Protein AF-A0A7K1UAS5-F1 (afdb_monomer_lite)

pLDDT: mean 88.89, std 14.78, range [34.78, 97.94]

Foldseek 3Di:
DDDDPVNVVLVVCVVPPVVVSCVVCDVLLVLLVLLLVCVVVVDDLVRSCVVVVDDSVSSVVSVVVNPPDDDD

Sequence (72 aa):
MRMTELDKKLQEIALANWEQFVHLVGQDAILSAKICLLRQNKASYGEIENRLGITTNQARYGCQKCEDKKTL

Radius of gyration: 13.87 Å; c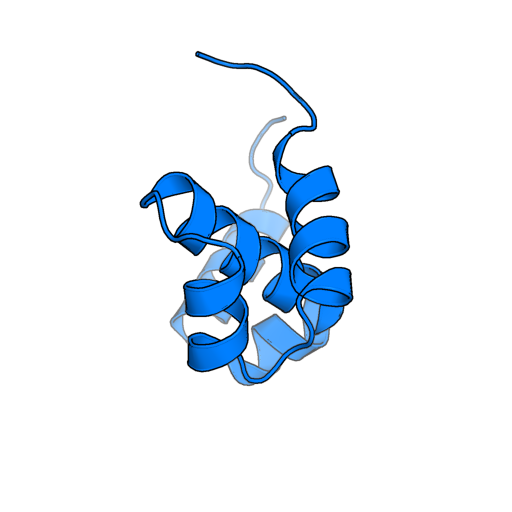hains: 1; bounding box: 33×28×32 Å

Secondary structure (DSSP, 8-state):
-PPPHHHHHHHHHHHH-HHHHHHHH-HHHHHHHHHHHHHHTT--HHHHHHHHT--HHHHHHHHHTT-S----

Organism: NCBI:txid2683588

Structure (mmCIF, N/CA/C/O backbone):
data_AF-A0A7K1UAS5-F1
#
_entry.id   AF-A0A7K1UAS5-F1
#
loop_
_atom_site.group_PDB
_atom_site.id
_atom_site.type_symbol
_atom_site.label_atom_id
_atom_site.label_alt_id
_atom_site.label_comp_id
_atom_site.label_asym_id
_atom_site.label_entity_id
_atom_site.label_seq_id
_atom_site.pdbx_PDB_ins_code
_atom_site.Cartn_x
_atom_site.Cartn_y
_atom_site.Cartn_z
_atom_site.occupancy
_atom_site.B_iso_or_equiv
_atom_site.auth_seq_id
_atom_site.auth_comp_id
_atom_site.auth_asym_id
_atom_site.auth_atom_id
_atom_site.pdbx_PDB_model_num
ATOM 1 N N . MET A 1 1 ? -20.399 9.911 -0.679 1.00 66.12 1 MET A N 1
ATOM 2 C CA . MET A 1 1 ? -20.813 8.752 0.146 1.00 66.12 1 MET A CA 1
ATOM 3 C C . MET A 1 1 ? -20.677 9.169 1.606 1.00 66.12 1 MET A C 1
ATOM 5 O O . MET A 1 1 ? -19.713 9.866 1.899 1.00 66.12 1 MET A O 1
ATOM 9 N N . ARG A 1 2 ? -21.647 8.885 2.488 1.00 85.00 2 ARG A N 1
ATOM 10 C CA . ARG A 1 2 ? -21.511 9.217 3.923 1.00 85.00 2 ARG A CA 1
ATOM 11 C C . ARG A 1 2 ? -20.694 8.127 4.612 1.00 85.00 2 ARG A C 1
ATOM 13 O O . ARG A 1 2 ? -20.887 6.962 4.286 1.00 85.00 2 ARG A O 1
ATOM 20 N N . MET A 1 3 ? -19.826 8.520 5.541 1.00 90.31 3 MET A N 1
ATOM 21 C CA . MET A 1 3 ? -19.034 7.583 6.336 1.00 90.31 3 MET A CA 1
ATOM 22 C C . MET A 1 3 ? -19.951 6.753 7.239 1.00 90.31 3 MET A C 1
ATOM 24 O O . MET A 1 3 ? -20.837 7.299 7.899 1.00 90.31 3 MET A O 1
ATOM 28 N N . THR A 1 4 ? -19.750 5.443 7.233 1.00 96.12 4 THR A N 1
ATOM 29 C CA . THR A 1 4 ? -20.515 4.459 7.999 1.00 96.12 4 THR A CA 1
ATOM 30 C C . THR A 1 4 ? -19.734 4.002 9.230 1.00 96.12 4 THR A C 1
ATOM 32 O O . THR A 1 4 ? -18.521 4.187 9.326 1.00 96.12 4 THR A O 1
ATOM 35 N N . GLU A 1 5 ? -20.414 3.352 10.175 1.00 96.31 5 GLU A N 1
ATOM 36 C CA . GLU A 1 5 ? -19.734 2.701 11.304 1.00 96.31 5 GLU A CA 1
ATOM 37 C C . GLU A 1 5 ? -18.793 1.574 10.841 1.00 96.31 5 GLU A C 1
ATOM 39 O O . GLU A 1 5 ? -17.774 1.314 11.478 1.00 96.31 5 GLU A O 1
ATOM 44 N N . LEU A 1 6 ? -19.080 0.942 9.695 1.00 95.50 6 LEU A N 1
ATOM 45 C CA . LEU A 1 6 ? -18.182 -0.045 9.090 1.00 95.50 6 LEU A CA 1
ATOM 46 C C . LEU A 1 6 ? -16.888 0.603 8.580 1.00 95.50 6 LEU A C 1
ATOM 48 O O . LEU A 1 6 ? -15.818 0.028 8.765 1.00 95.50 6 LEU A O 1
ATOM 52 N N . ASP A 1 7 ? -16.964 1.809 8.009 1.00 95.38 7 ASP A N 1
ATOM 53 C CA . ASP A 1 7 ? -15.778 2.548 7.557 1.00 95.38 7 ASP A CA 1
ATOM 54 C C . ASP A 1 7 ? -14.864 2.912 8.733 1.00 95.38 7 ASP A C 1
ATOM 56 O O . ASP A 1 7 ? -13.648 2.745 8.646 1.00 95.38 7 ASP A O 1
ATOM 60 N N . LYS A 1 8 ? -15.441 3.349 9.861 1.00 96.38 8 LYS A N 1
ATOM 61 C CA . LYS A 1 8 ? -14.676 3.623 11.089 1.00 96.38 8 LYS A CA 1
ATOM 62 C C . LYS A 1 8 ? -13.980 2.367 11.600 1.00 96.38 8 LYS A C 1
ATOM 64 O O . LYS A 1 8 ? -12.786 2.396 11.877 1.00 96.38 8 LYS A O 1
ATOM 69 N N . LYS A 1 9 ? -14.697 1.241 11.644 1.00 96.69 9 LYS A N 1
ATOM 70 C CA . LYS A 1 9 ? -14.120 -0.037 12.070 1.00 96.69 9 LYS A CA 1
ATOM 71 C C . LYS A 1 9 ? -12.981 -0.487 11.153 1.00 96.69 9 LYS A C 1
ATOM 73 O O . LYS A 1 9 ? -11.971 -0.990 11.635 1.00 96.69 9 LYS A O 1
ATOM 78 N N . LEU A 1 10 ? -13.105 -0.283 9.840 1.00 96.50 10 LEU A N 1
ATOM 79 C CA . LEU A 1 10 ? -12.009 -0.544 8.902 1.00 96.50 10 LEU A CA 1
ATOM 80 C C . LEU A 1 10 ? -10.791 0.350 9.176 1.00 96.50 10 LEU A C 1
ATOM 82 O O . LEU A 1 10 ? -9.671 -0.154 9.142 1.00 96.50 10 LEU A O 1
ATOM 86 N N . GLN A 1 11 ? -10.990 1.637 9.485 1.00 96.62 11 GLN A N 1
ATOM 87 C CA . GLN A 1 11 ? -9.901 2.551 9.863 1.00 96.62 11 GLN A CA 1
ATOM 88 C C . GLN A 1 11 ? -9.206 2.116 11.161 1.00 96.62 11 GLN A C 1
ATOM 90 O O . GLN A 1 11 ? -7.978 2.097 11.220 1.00 96.62 11 GLN A O 1
ATOM 95 N N . GLU A 1 12 ? -9.969 1.718 12.179 1.00 97.69 12 GLU A N 1
ATOM 96 C CA . GLU A 1 12 ? -9.426 1.206 13.443 1.00 97.69 12 GLU A CA 1
ATOM 97 C C . GLU A 1 12 ? -8.576 -0.051 13.224 1.00 97.69 12 GLU A C 1
ATOM 99 O O . GLU A 1 12 ? -7.447 -0.126 13.711 1.00 97.69 12 GLU A O 1
ATOM 104 N N . ILE A 1 13 ? -9.076 -1.013 12.437 1.00 97.75 13 ILE A N 1
ATO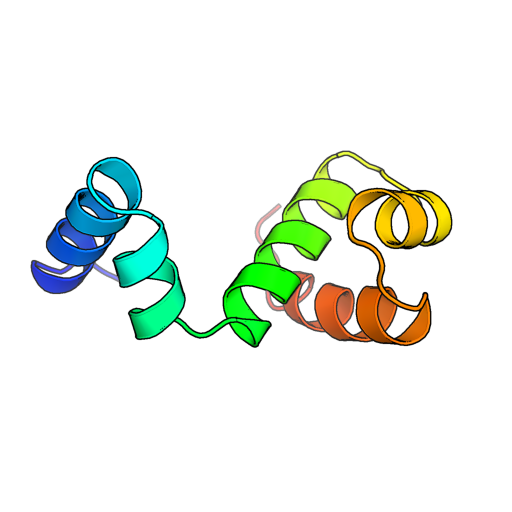M 105 C CA . ILE A 1 13 ? -8.325 -2.233 12.103 1.00 97.75 13 ILE A CA 1
ATOM 106 C C . ILE A 1 13 ? -7.058 -1.876 11.317 1.00 97.75 13 ILE A C 1
ATOM 108 O O . ILE A 1 13 ? -5.998 -2.409 11.627 1.00 97.75 13 ILE A O 1
ATOM 112 N N . ALA A 1 14 ? -7.127 -0.951 10.354 1.00 97.00 14 ALA A N 1
ATOM 113 C CA . ALA A 1 14 ? -5.956 -0.523 9.586 1.00 97.00 14 ALA A CA 1
ATOM 114 C C . ALA A 1 14 ? -4.834 0.048 10.471 1.00 97.00 14 ALA A C 1
ATOM 116 O O . ALA A 1 14 ? -3.659 -0.166 10.174 1.00 97.00 14 ALA A O 1
ATOM 117 N N . LEU A 1 15 ? -5.188 0.748 11.556 1.00 97.00 15 LEU A N 1
ATOM 118 C CA . LEU A 1 15 ? -4.231 1.335 12.499 1.00 97.00 15 LEU A CA 1
ATOM 119 C C . LEU A 1 15 ? -3.705 0.327 13.529 1.00 97.00 15 LEU A C 1
ATOM 121 O O . LEU A 1 15 ? -2.540 0.404 13.912 1.00 97.00 15 LEU A O 1
ATOM 125 N N . ALA A 1 16 ? -4.550 -0.597 13.991 1.00 97.88 16 ALA A N 1
ATOM 126 C CA . ALA A 1 16 ? -4.211 -1.520 15.074 1.00 97.88 16 ALA A CA 1
ATOM 127 C C . ALA A 1 16 ? -3.620 -2.852 14.587 1.00 97.88 16 ALA A C 1
ATOM 129 O O . ALA A 1 16 ? -2.755 -3.424 15.249 1.00 97.88 16 ALA A O 1
ATOM 130 N N . ASN A 1 17 ? -4.096 -3.369 13.453 1.00 97.50 17 ASN A N 1
ATOM 131 C CA . ASN A 1 17 ? -3.714 -4.672 12.917 1.00 97.50 17 ASN A CA 1
ATOM 132 C C . ASN A 1 17 ? -3.707 -4.658 11.382 1.00 97.50 17 ASN A C 1
ATOM 134 O O . ASN A 1 17 ? -4.676 -5.028 10.710 1.00 97.50 17 ASN A O 1
ATOM 138 N N . TRP A 1 18 ? -2.563 -4.260 10.828 1.00 96.19 18 TRP A N 1
ATOM 139 C CA . TRP A 1 18 ? -2.380 -4.147 9.386 1.00 96.19 18 TRP A CA 1
ATOM 140 C C . TRP A 1 18 ? -2.596 -5.470 8.638 1.00 96.19 18 TRP A C 1
ATOM 142 O O . TRP A 1 18 ? -3.188 -5.475 7.562 1.00 96.19 18 TRP A O 1
ATOM 152 N N . GLU A 1 19 ? -2.164 -6.603 9.194 1.00 97.19 19 GLU A N 1
ATOM 153 C CA . GLU A 1 19 ? -2.313 -7.908 8.538 1.00 97.19 19 GLU A CA 1
ATOM 154 C C . GLU A 1 19 ? -3.788 -8.296 8.384 1.00 97.19 19 GLU A C 1
ATOM 156 O O . GLU A 1 19 ? -4.223 -8.682 7.296 1.00 97.19 19 GLU A O 1
ATOM 161 N N . GLN A 1 20 ? -4.584 -8.102 9.438 1.00 97.44 20 GLN A N 1
ATOM 162 C CA . GLN A 1 20 ? -6.028 -8.321 9.3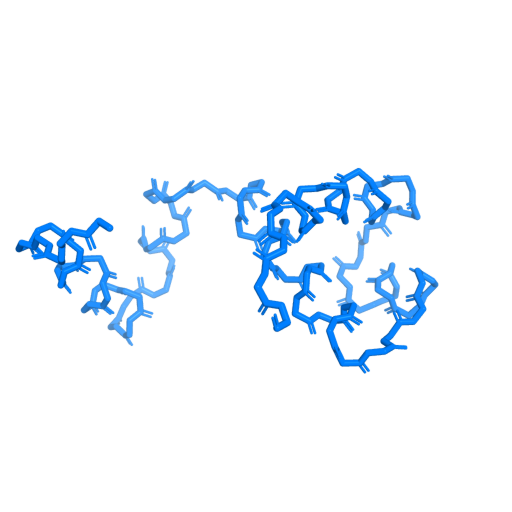82 1.00 97.44 20 GLN A CA 1
ATOM 163 C C . GLN A 1 20 ? -6.702 -7.384 8.376 1.00 97.44 20 GLN A C 1
ATOM 165 O O . GLN A 1 20 ? -7.561 -7.821 7.609 1.00 97.44 20 GLN A O 1
ATOM 170 N N . PHE A 1 21 ? -6.311 -6.108 8.349 1.00 97.94 21 PHE A N 1
ATOM 171 C CA . PHE A 1 21 ? -6.833 -5.154 7.373 1.00 97.94 21 PHE A CA 1
ATOM 172 C C . PHE A 1 21 ? -6.562 -5.611 5.934 1.00 97.94 21 PHE A C 1
ATOM 174 O O . PHE A 1 21 ? -7.478 -5.655 5.113 1.00 97.94 21 PHE A O 1
ATOM 181 N N . VAL A 1 22 ? -5.325 -6.017 5.639 1.00 97.00 22 VAL A N 1
ATOM 182 C CA . VAL A 1 22 ? -4.937 -6.523 4.317 1.00 97.00 22 VAL A CA 1
ATOM 183 C C . VAL A 1 22 ? -5.712 -7.791 3.953 1.00 97.00 22 VAL A C 1
ATOM 185 O O . VAL A 1 22 ? -6.125 -7.932 2.802 1.00 97.00 22 VAL A O 1
ATOM 188 N N . HIS A 1 23 ? -5.954 -8.689 4.911 1.00 97.12 23 HIS A N 1
ATOM 189 C CA . HIS A 1 23 ? -6.766 -9.886 4.685 1.00 97.12 23 HIS A CA 1
ATOM 190 C C . HIS A 1 23 ? -8.223 -9.547 4.330 1.00 97.12 23 HIS A C 1
ATOM 192 O O . HIS A 1 23 ? -8.785 -10.153 3.422 1.00 97.12 23 HIS A O 1
ATOM 198 N N . LEU A 1 24 ? -8.820 -8.557 5.004 1.00 96.81 24 LEU A N 1
ATOM 199 C CA . LEU A 1 24 ? -10.200 -8.121 4.756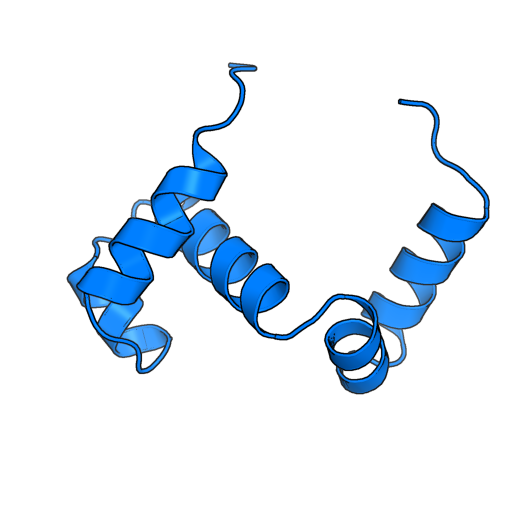 1.00 96.81 24 LEU A CA 1
ATOM 200 C C . LEU A 1 24 ? -10.366 -7.387 3.418 1.00 96.81 24 LEU A C 1
ATOM 202 O O . LEU A 1 24 ? -11.359 -7.593 2.724 1.00 96.81 24 LEU A O 1
ATOM 206 N N . VAL A 1 25 ? -9.419 -6.514 3.069 1.00 95.44 25 VAL A N 1
ATOM 207 C CA . VAL A 1 25 ? -9.482 -5.682 1.853 1.00 95.44 25 VAL A CA 1
ATOM 208 C C . VAL A 1 25 ? -9.022 -6.447 0.609 1.00 95.44 25 VAL A C 1
ATOM 210 O O . VAL A 1 25 ? -9.527 -6.217 -0.489 1.00 95.44 25 VAL A O 1
ATOM 213 N N . GLY A 1 26 ? -8.069 -7.361 0.776 1.00 95.94 26 GLY A N 1
ATOM 214 C CA . GLY A 1 26 ? -7.461 -8.133 -0.300 1.00 95.94 26 GLY A CA 1
ATOM 215 C C . GLY A 1 26 ? -6.139 -7.538 -0.793 1.00 95.94 26 GLY A C 1
ATOM 216 O O . GLY A 1 26 ? -5.993 -6.330 -0.999 1.00 95.94 26 GLY A O 1
ATOM 217 N N . GLN A 1 27 ? -5.167 -8.423 -1.034 1.00 93.75 27 GLN A N 1
ATOM 218 C CA . GLN A 1 27 ? -3.802 -8.064 -1.441 1.00 93.75 27 GLN A CA 1
ATOM 219 C C . GLN A 1 27 ? -3.762 -7.234 -2.731 1.00 93.75 27 GLN A C 1
ATOM 221 O O . GLN A 1 27 ? -3.019 -6.259 -2.806 1.00 93.75 27 GLN A O 1
ATOM 226 N N . ASP A 1 28 ? -4.600 -7.557 -3.717 1.00 91.88 28 ASP A N 1
ATOM 227 C CA . ASP A 1 28 ? -4.630 -6.852 -5.005 1.00 91.88 28 ASP A CA 1
ATOM 228 C C . ASP A 1 28 ? -5.088 -5.394 -4.876 1.00 91.88 28 ASP A C 1
ATOM 230 O O . ASP A 1 28 ? -4.566 -4.501 -5.553 1.00 91.88 28 ASP A O 1
ATOM 234 N N . ALA A 1 29 ? -6.060 -5.135 -3.998 1.00 92.62 29 ALA A N 1
ATOM 235 C CA . ALA A 1 29 ? -6.546 -3.787 -3.723 1.00 92.62 29 ALA A CA 1
ATOM 236 C C . ALA A 1 29 ? -5.481 -2.969 -2.979 1.00 92.62 29 ALA A C 1
ATOM 238 O O . ALA A 1 29 ? -5.207 -1.827 -3.350 1.00 92.62 29 ALA A O 1
ATOM 239 N N . ILE A 1 30 ? -4.803 -3.584 -2.006 1.00 95.56 30 ILE A N 1
ATOM 240 C CA . ILE A 1 30 ? -3.679 -2.969 -1.290 1.00 95.56 30 ILE A CA 1
ATOM 241 C C . ILE A 1 30 ? -2.511 -2.674 -2.238 1.00 95.56 30 ILE A C 1
ATOM 243 O O . ILE A 1 30 ? -1.931 -1.589 -2.181 1.00 95.56 30 ILE A O 1
ATOM 247 N N . LEU A 1 31 ? -2.176 -3.601 -3.138 1.00 94.56 31 LEU A N 1
ATOM 248 C CA . LEU A 1 31 ? -1.134 -3.399 -4.141 1.00 94.56 31 LEU A CA 1
ATOM 249 C C . LEU A 1 31 ? -1.486 -2.241 -5.080 1.00 94.56 31 LEU A C 1
ATOM 251 O O . LEU A 1 31 ? -0.652 -1.366 -5.313 1.00 94.56 31 LEU A O 1
ATOM 255 N N . SER A 1 32 ? -2.728 -2.198 -5.565 1.00 93.88 32 SER A N 1
ATOM 256 C CA . SER A 1 32 ? -3.216 -1.102 -6.411 1.00 93.88 32 SER A CA 1
ATOM 257 C C . SER A 1 32 ? -3.116 0.242 -5.679 1.00 93.88 32 SER A C 1
ATOM 259 O O . SER A 1 32 ? -2.569 1.195 -6.228 1.00 93.88 32 SER A O 1
ATOM 261 N N . ALA A 1 33 ? -3.528 0.306 -4.408 1.00 93.94 33 ALA A N 1
ATOM 262 C CA . ALA A 1 33 ? -3.410 1.514 -3.590 1.00 93.94 33 ALA A CA 1
ATOM 263 C C . ALA A 1 33 ? -1.948 1.969 -3.414 1.00 93.94 33 ALA A C 1
ATOM 265 O O . ALA A 1 33 ? -1.648 3.153 -3.572 1.00 93.94 33 ALA A O 1
ATOM 266 N N . LYS A 1 34 ? -1.014 1.040 -3.159 1.00 95.38 34 LYS A N 1
ATOM 267 C CA . LYS A 1 34 ? 0.429 1.343 -3.071 1.00 95.38 34 LYS A CA 1
ATOM 268 C C . LYS A 1 34 ? 0.975 1.915 -4.381 1.00 95.38 34 LYS A C 1
ATOM 270 O O . LYS A 1 34 ? 1.714 2.899 -4.353 1.00 95.38 34 LYS A O 1
ATOM 275 N N . ILE A 1 35 ? 0.589 1.334 -5.519 1.00 94.88 35 ILE A N 1
ATOM 276 C CA . ILE A 1 35 ? 0.942 1.849 -6.850 1.00 94.88 35 ILE A CA 1
ATOM 277 C C . ILE A 1 35 ? 0.405 3.278 -7.019 1.00 94.88 35 ILE A C 1
ATOM 279 O O . ILE A 1 35 ? 1.170 4.163 -7.404 1.00 94.88 35 ILE A O 1
ATOM 283 N N . CYS A 1 36 ? -0.862 3.531 -6.672 1.00 92.56 36 CYS A N 1
ATOM 284 C CA . CYS A 1 36 ? -1.461 4.867 -6.759 1.00 92.56 36 CYS A CA 1
ATOM 285 C C . CYS A 1 36 ? -0.710 5.903 -5.919 1.00 92.56 36 CYS A C 1
ATOM 287 O O . CYS A 1 36 ? -0.375 6.970 -6.430 1.00 92.56 36 CYS A O 1
ATOM 289 N N . LEU A 1 37 ? -0.390 5.583 -4.662 1.00 93.38 37 LEU A N 1
ATOM 290 C CA . LEU A 1 37 ? 0.348 6.482 -3.768 1.00 93.38 37 LEU A CA 1
ATOM 291 C C . LEU A 1 37 ? 1.741 6.821 -4.318 1.00 93.38 37 LEU A C 1
ATOM 293 O O . LEU A 1 37 ? 2.172 7.973 -4.268 1.00 93.38 37 LEU A O 1
ATOM 297 N N . LEU A 1 38 ? 2.451 5.845 -4.892 1.00 94.44 38 LEU A N 1
ATOM 298 C CA . LEU A 1 38 ? 3.749 6.091 -5.528 1.00 94.44 38 LEU A CA 1
ATOM 299 C C . LEU A 1 38 ? 3.615 6.964 -6.785 1.00 94.44 38 LEU A C 1
ATOM 301 O O . LEU A 1 38 ? 4.420 7.876 -6.983 1.00 94.44 38 LEU A O 1
ATOM 305 N N . ARG A 1 39 ? 2.583 6.739 -7.608 1.00 91.75 39 ARG A N 1
ATOM 306 C CA . ARG A 1 39 ? 2.307 7.553 -8.805 1.00 91.75 39 ARG A CA 1
ATOM 307 C C . ARG A 1 39 ? 1.930 8.992 -8.465 1.00 91.75 39 ARG A C 1
ATOM 309 O O . ARG A 1 39 ? 2.427 9.904 -9.123 1.00 91.75 39 ARG A O 1
ATOM 316 N N . GLN A 1 40 ? 1.125 9.208 -7.424 1.00 89.06 40 GLN A N 1
ATOM 317 C CA . GLN A 1 40 ? 0.803 10.544 -6.902 1.00 89.06 40 GLN A CA 1
ATOM 318 C C . GLN A 1 40 ? 2.063 11.285 -6.432 1.00 89.06 40 GLN A C 1
ATOM 320 O O . GLN A 1 40 ? 2.200 12.486 -6.655 1.00 89.06 40 GLN A O 1
ATOM 325 N N . ASN A 1 41 ? 3.041 10.547 -5.903 1.00 90.25 41 ASN A N 1
ATOM 326 C CA . ASN A 1 41 ? 4.370 11.053 -5.554 1.00 90.25 41 ASN A CA 1
ATOM 327 C C . ASN A 1 41 ? 5.353 11.100 -6.743 1.00 90.25 41 ASN A C 1
ATOM 329 O O . ASN A 1 41 ? 6.563 11.179 -6.542 1.00 90.25 41 ASN A O 1
ATOM 333 N N . LYS A 1 42 ? 4.845 11.070 -7.983 1.00 91.88 42 LYS A N 1
ATOM 334 C CA . LYS A 1 42 ? 5.597 11.182 -9.246 1.00 91.88 42 LYS A CA 1
ATOM 335 C C . LYS A 1 42 ? 6.614 10.064 -9.517 1.00 91.88 42 LYS A C 1
ATOM 337 O O . LYS A 1 42 ? 7.417 10.210 -10.435 1.00 91.88 42 LYS A O 1
ATOM 342 N N . ALA A 1 43 ? 6.555 8.937 -8.804 1.00 94.31 43 ALA A N 1
ATOM 343 C CA . ALA A 1 43 ? 7.416 7.792 -9.096 1.00 94.31 43 ALA A CA 1
ATOM 344 C C . ALA A 1 43 ? 7.118 7.224 -10.495 1.00 94.31 43 ALA A C 1
ATOM 346 O O . ALA A 1 43 ? 5.958 7.049 -10.888 1.00 94.31 43 ALA A O 1
ATOM 347 N N . SER A 1 44 ? 8.164 6.920 -11.254 1.00 94.44 44 SER A N 1
ATOM 348 C CA . SER A 1 44 ? 8.098 6.215 -12.534 1.00 94.44 44 SER A CA 1
ATOM 349 C C . SER A 1 44 ? 7.698 4.746 -12.355 1.00 94.44 44 SER A C 1
ATOM 351 O O . SER A 1 44 ? 7.800 4.179 -11.267 1.00 94.44 44 SER A O 1
ATOM 353 N N . TYR A 1 45 ? 7.264 4.089 -13.435 1.00 93.75 45 TYR A N 1
ATOM 354 C CA . TYR A 1 45 ? 6.917 2.663 -13.376 1.00 93.75 45 TYR A CA 1
ATOM 355 C C . TYR A 1 45 ? 8.110 1.774 -12.998 1.00 93.75 45 TYR A C 1
ATOM 357 O O . TYR A 1 45 ? 7.918 0.818 -12.254 1.00 93.75 45 TYR A O 1
ATOM 365 N N . GLY A 1 46 ? 9.329 2.125 -13.426 1.00 95.69 46 GLY A N 1
ATOM 366 C CA . GLY A 1 46 ? 10.542 1.400 -13.032 1.00 95.69 46 GLY A CA 1
ATOM 367 C C . GLY A 1 46 ? 10.861 1.545 -11.540 1.00 95.69 46 GLY A C 1
ATOM 368 O O . GLY A 1 46 ? 11.232 0.576 -10.885 1.00 95.69 46 GLY A O 1
ATOM 369 N N . GLU A 1 47 ? 10.653 2.730 -10.957 1.00 95.69 47 GLU A N 1
ATOM 370 C CA . GLU A 1 47 ? 10.797 2.917 -9.505 1.00 95.69 47 GLU A CA 1
ATOM 371 C C . GLU A 1 47 ? 9.748 2.130 -8.713 1.00 95.69 47 GLU A C 1
ATOM 373 O O . GLU A 1 47 ? 10.055 1.599 -7.648 1.00 95.69 47 GLU A O 1
ATOM 378 N N . ILE A 1 48 ? 8.518 2.042 -9.223 1.00 95.88 48 ILE A N 1
ATOM 379 C CA . ILE A 1 48 ? 7.436 1.273 -8.594 1.00 95.88 48 ILE A CA 1
ATOM 380 C C . ILE A 1 48 ? 7.741 -0.226 -8.628 1.00 95.88 48 ILE A C 1
ATOM 382 O O . ILE A 1 48 ? 7.591 -0.891 -7.605 1.00 95.88 48 ILE A O 1
ATOM 386 N N . GLU A 1 49 ? 8.201 -0.736 -9.769 1.00 96.31 49 GLU A N 1
ATOM 387 C CA . GLU A 1 49 ? 8.665 -2.118 -9.925 1.00 96.31 49 GLU A CA 1
ATOM 388 C C . GLU A 1 49 ? 9.753 -2.453 -8.901 1.00 96.31 49 GLU A C 1
ATOM 390 O O . GLU A 1 49 ? 9.583 -3.382 -8.112 1.00 96.31 49 GLU A O 1
ATOM 395 N N . ASN A 1 50 ? 10.795 -1.624 -8.814 1.00 96.44 50 ASN A N 1
ATOM 396 C CA . ASN A 1 50 ? 11.891 -1.835 -7.868 1.00 96.44 50 ASN A CA 1
ATOM 397 C C . ASN A 1 50 ? 11.445 -1.768 -6.397 1.00 96.44 50 ASN A C 1
ATOM 399 O O . ASN A 1 50 ? 11.928 -2.540 -5.573 1.00 96.44 50 ASN A O 1
ATOM 403 N N . ARG A 1 51 ? 10.530 -0.855 -6.041 1.00 96.31 51 ARG A N 1
ATOM 404 C CA . ARG A 1 51 ? 10.070 -0.686 -4.649 1.00 96.31 51 ARG A CA 1
ATOM 405 C C . ARG A 1 51 ? 9.097 -1.767 -4.195 1.00 96.31 51 ARG A C 1
ATOM 407 O O . ARG A 1 51 ? 9.070 -2.085 -3.009 1.00 96.31 51 ARG A O 1
ATOM 414 N N . LEU A 1 52 ? 8.254 -2.264 -5.099 1.00 95.69 52 LEU A N 1
ATOM 415 C CA . LEU A 1 52 ? 7.186 -3.211 -4.767 1.00 95.69 52 LEU A CA 1
ATOM 416 C C . LEU A 1 52 ? 7.505 -4.654 -5.174 1.00 95.69 52 LEU A C 1
ATOM 418 O O . LEU A 1 52 ? 6.755 -5.548 -4.793 1.00 95.69 52 LEU A O 1
ATOM 422 N N . GLY A 1 53 ? 8.585 -4.889 -5.923 1.00 95.94 53 GLY A N 1
ATOM 423 C CA . GLY A 1 53 ? 8.953 -6.222 -6.405 1.00 95.94 53 GLY A CA 1
ATOM 424 C C . GLY A 1 53 ? 7.931 -6.795 -7.389 1.00 95.94 53 GLY A C 1
ATOM 425 O O . GLY A 1 53 ? 7.640 -7.988 -7.354 1.00 95.94 53 GLY A O 1
ATOM 426 N N . ILE A 1 54 ? 7.345 -5.941 -8.230 1.00 95.25 54 ILE A N 1
ATOM 427 C CA . ILE A 1 54 ? 6.326 -6.312 -9.223 1.00 95.25 54 ILE A CA 1
ATOM 428 C C . ILE A 1 54 ? 6.805 -5.984 -10.629 1.00 95.25 54 ILE A C 1
ATOM 430 O O . ILE A 1 54 ? 7.632 -5.104 -10.815 1.00 95.25 54 ILE A O 1
ATOM 434 N N . THR A 1 55 ? 6.211 -6.607 -11.638 1.00 94.88 55 THR A N 1
ATOM 435 C CA . THR A 1 55 ? 6.495 -6.254 -13.033 1.00 94.88 55 THR A CA 1
ATOM 436 C C . THR A 1 55 ? 5.925 -4.879 -13.400 1.00 94.88 55 THR A C 1
ATOM 438 O O . THR A 1 55 ? 4.857 -4.477 -12.923 1.00 94.88 55 THR A O 1
ATOM 441 N N . THR A 1 56 ? 6.558 -4.192 -14.355 1.00 91.69 56 THR A N 1
ATOM 442 C CA . THR A 1 56 ? 6.005 -2.972 -14.974 1.00 91.69 56 THR A CA 1
ATOM 443 C C . THR A 1 56 ? 4.558 -3.153 -15.469 1.00 91.69 56 THR A C 1
ATOM 445 O O . THR A 1 56 ? 3.755 -2.225 -15.369 1.00 91.69 56 THR A O 1
ATOM 448 N N . ASN A 1 57 ? 4.180 -4.337 -15.967 1.00 91.56 57 ASN A N 1
ATOM 449 C CA . ASN A 1 57 ? 2.803 -4.609 -16.403 1.00 91.56 57 ASN A CA 1
ATOM 450 C C . ASN A 1 57 ? 1.808 -4.576 -15.234 1.00 91.56 57 ASN A C 1
ATOM 452 O O . ASN A 1 57 ? 0.753 -3.950 -15.348 1.00 91.56 57 ASN A O 1
ATOM 456 N N . GLN A 1 58 ? 2.160 -5.177 -14.094 1.00 91.25 58 GLN A N 1
ATOM 457 C CA . GLN A 1 58 ? 1.356 -5.092 -12.871 1.00 91.25 58 GLN A CA 1
ATOM 458 C C . GLN A 1 58 ? 1.270 -3.649 -12.360 1.00 91.25 58 GLN A C 1
ATOM 460 O O . GLN A 1 58 ? 0.187 -3.203 -11.983 1.00 91.25 58 GLN A O 1
ATOM 465 N N . ALA A 1 59 ? 2.374 -2.896 -12.417 1.00 92.19 59 ALA A N 1
ATOM 466 C CA . ALA A 1 59 ? 2.392 -1.480 -12.049 1.00 92.19 59 ALA A CA 1
ATOM 467 C C . ALA A 1 59 ? 1.441 -0.644 -12.926 1.00 92.19 59 ALA A C 1
ATOM 469 O O . ALA A 1 59 ? 0.679 0.178 -12.419 1.00 92.19 59 ALA A O 1
ATOM 470 N N . ARG A 1 60 ? 1.431 -0.876 -14.243 1.00 89.56 60 ARG A N 1
ATOM 471 C CA . ARG A 1 60 ? 0.520 -0.198 -15.181 1.00 89.56 60 ARG A CA 1
ATOM 472 C C . ARG A 1 60 ? -0.941 -0.570 -14.938 1.00 89.56 60 ARG A C 1
ATOM 474 O O . ARG A 1 60 ? -1.780 0.323 -14.878 1.00 89.56 60 ARG A O 1
ATOM 481 N N . TYR A 1 61 ? -1.237 -1.855 -14.750 1.00 87.69 61 TYR A N 1
ATOM 482 C CA . TYR A 1 61 ? -2.595 -2.327 -14.467 1.00 87.69 61 TYR A CA 1
ATOM 483 C C . TYR A 1 61 ? -3.138 -1.770 -13.143 1.00 87.69 61 TYR A C 1
ATOM 485 O O . TYR A 1 61 ? -4.262 -1.277 -13.089 1.00 87.69 61 TYR A O 1
ATOM 493 N N . GLY A 1 62 ? -2.325 -1.771 -12.082 1.00 85.31 62 GLY A N 1
ATOM 494 C CA . GLY A 1 62 ? -2.695 -1.144 -10.812 1.00 85.31 62 GLY A CA 1
ATOM 495 C C . GLY A 1 62 ? -2.906 0.368 -10.943 1.00 85.31 62 GLY A C 1
ATOM 496 O O . GLY A 1 62 ? -3.811 0.908 -10.315 1.00 85.31 62 GLY A O 1
ATOM 497 N N . CYS A 1 63 ? -2.135 1.038 -11.810 1.00 82.81 63 CYS A N 1
ATOM 498 C CA . CYS A 1 63 ? -2.264 2.474 -12.065 1.00 82.81 63 CYS A CA 1
ATOM 499 C C . CYS A 1 63 ? -3.565 2.852 -12.789 1.00 82.81 63 CYS A C 1
ATOM 501 O O . CYS A 1 63 ? 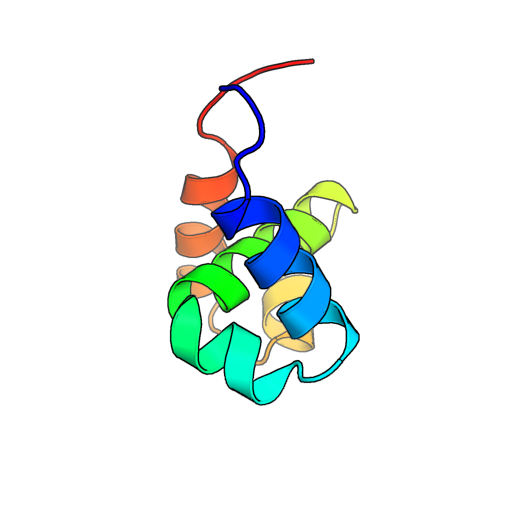-4.126 3.907 -12.508 1.00 82.81 63 CYS A O 1
ATOM 503 N N . GLN A 1 64 ? -4.073 2.002 -13.688 1.00 80.81 64 GLN A N 1
ATOM 504 C CA . GLN A 1 64 ? -5.348 2.252 -14.381 1.00 80.81 64 GLN A CA 1
ATOM 505 C C . GLN A 1 64 ? -6.512 2.427 -13.395 1.00 80.81 64 GLN A C 1
ATOM 507 O O . GLN A 1 64 ? -7.416 3.216 -13.640 1.00 80.81 64 GLN A O 1
ATOM 512 N N . LYS A 1 65 ? -6.447 1.763 -12.234 1.00 69.69 65 LYS A N 1
ATOM 513 C CA . LYS A 1 65 ? -7.444 1.887 -11.160 1.00 69.69 65 LYS A CA 1
ATOM 514 C C . LYS A 1 65 ? -7.326 3.185 -10.353 1.00 69.69 65 LYS A C 1
ATOM 516 O O . LYS A 1 65 ? -8.233 3.506 -9.593 1.00 69.69 65 LYS A O 1
ATOM 521 N N . CYS A 1 66 ? -6.223 3.922 -10.492 1.00 70.19 66 CYS A N 1
ATOM 522 C CA . CYS A 1 66 ? -6.010 5.203 -9.815 1.00 70.19 66 CYS A CA 1
ATOM 523 C C . CYS A 1 66 ? -6.689 6.367 -10.542 1.00 70.19 66 CYS A C 1
ATOM 525 O O . CYS A 1 66 ? -6.968 7.392 -9.928 1.00 70.19 66 CYS A O 1
ATOM 527 N N . GLU A 1 67 ? -6.896 6.229 -11.854 1.00 59.97 67 GLU A N 1
ATOM 528 C CA . GLU A 1 67 ? -7.410 7.294 -12.722 1.00 59.97 67 GLU A CA 1
ATOM 529 C C . GLU A 1 67 ? -8.941 7.300 -12.831 1.00 59.97 67 GLU A C 1
ATOM 531 O O . GLU A 1 67 ? -9.515 8.206 -13.443 1.00 59.97 67 GLU A O 1
ATOM 536 N N . ASP A 1 68 ? -9.626 6.368 -12.161 1.00 51.00 68 ASP A N 1
ATOM 537 C CA . ASP A 1 68 ? -11.073 6.436 -12.009 1.00 51.00 68 ASP A CA 1
ATOM 538 C C . ASP A 1 68 ? -11.465 7.564 -11.038 1.00 51.00 68 ASP A C 1
ATOM 540 O O . ASP A 1 68 ? -11.663 7.378 -9.839 1.00 51.00 68 ASP A O 1
ATOM 544 N N . LYS A 1 69 ? -11.685 8.726 -11.669 1.00 46.22 69 LYS A N 1
ATOM 545 C CA . LYS A 1 69 ? -12.498 9.889 -11.267 1.00 46.22 69 LYS A CA 1
ATOM 546 C C . LYS A 1 69 ? -11.750 11.049 -10.608 1.00 46.22 69 LYS A C 1
ATOM 548 O O . LYS A 1 69 ? -11.719 11.216 -9.397 1.00 46.22 69 LYS A O 1
ATOM 553 N N . LYS A 1 70 ? -11.290 11.944 -11.493 1.00 41.81 70 LYS A N 1
ATOM 554 C CA . LYS A 1 70 ? -11.362 13.413 -11.386 1.00 41.81 70 LYS A CA 1
ATOM 555 C C . LYS A 1 70 ? -12.000 13.933 -10.087 1.00 41.81 70 LYS A C 1
ATOM 557 O O . LYS A 1 70 ? -13.222 13.998 -9.971 1.00 41.81 70 LYS A O 1
ATOM 562 N N . THR A 1 71 ? -11.176 14.453 -9.192 1.00 34.78 71 THR A N 1
ATOM 563 C CA . THR A 1 71 ? -11.448 15.751 -8.562 1.00 34.78 71 THR A CA 1
ATOM 564 C C . THR A 1 71 ? -10.092 16.408 -8.305 1.00 34.78 71 THR A C 1
ATOM 566 O O . THR A 1 71 ? -9.495 16.246 -7.246 1.00 34.78 71 THR A O 1
ATOM 569 N N . LEU A 1 72 ? -9.559 17.029 -9.363 1.00 36.50 72 LEU A N 1
ATOM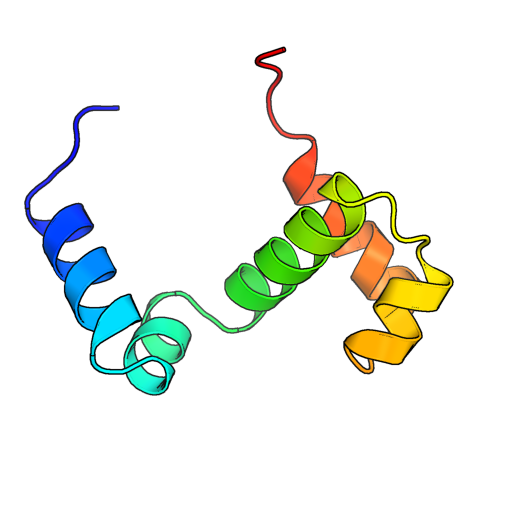 570 C CA . LEU A 1 72 ? -8.774 18.254 -9.211 1.00 36.50 72 LEU A CA 1
ATOM 571 C C . LEU A 1 72 ? -9.756 19.380 -8.886 1.00 36.50 72 LEU A C 1
ATOM 573 O O . LEU A 1 72 ? -10.860 19.341 -9.484 1.00 36.50 72 LEU A O 1
#